Protein AF-A0A7R9QS11-F1 (afdb_monomer_lite)

Radius of gyration: 14.2 Å; chains: 1; bounding box: 31×31×41 Å

Organism: NCBI:txid334625

pLDDT: mean 74.64, std 18.73, range [32.28, 97.0]

InterPro domains:
  IPR035500 Nuclear hormone receptor-like domain superfamily [G3DSA:1.10.565.10] (2-108)
  IPR035500 Nuclear hormone receptor-like domain superfamily [SSF48508] (36-110)

Structure (mmCIF, N/CA/C/O backbone):
data_AF-A0A7R9QS11-F1
#
_entry.id   AF-A0A7R9QS11-F1
#
loop_
_atom_site.group_PDB
_atom_site.id
_atom_site.type_symbol
_atom_site.label_atom_id
_atom_site.label_alt_id
_atom_site.label_comp_id
_atom_site.label_asym_id
_atom_site.label_entity_id
_atom_site.label_seq_id
_atom_site.pdbx_PDB_ins_code
_atom_site.Cartn_x
_atom_site.Cartn_y
_atom_site.Cartn_z
_atom_site.occupancy
_atom_site.B_iso_or_equiv
_atom_site.auth_seq_id
_atom_site.auth_comp_id
_atom_site.auth_asym_id
_atom_site.auth_atom_id
_atom_site.pdbx_PDB_model_num
ATOM 1 N N . MET A 1 1 ? 5.540 4.562 -25.999 1.00 38.81 1 MET A N 1
ATOM 2 C CA . MET A 1 1 ? 6.327 3.954 -24.902 1.00 38.81 1 MET A CA 1
ATOM 3 C C . MET A 1 1 ? 5.396 3.081 -24.057 1.00 38.81 1 MET A C 1
ATOM 5 O O . MET A 1 1 ? 4.583 3.622 -23.323 1.00 38.81 1 MET A O 1
ATOM 9 N N . ARG A 1 2 ? 5.405 1.746 -24.218 1.00 34.31 2 ARG A N 1
ATOM 10 C CA . ARG A 1 2 ? 4.584 0.843 -23.382 1.00 34.31 2 ARG A CA 1
ATOM 11 C C . ARG A 1 2 ? 5.259 0.713 -22.019 1.00 34.31 2 ARG A C 1
ATOM 13 O O . ARG A 1 2 ? 6.347 0.150 -21.934 1.00 34.31 2 ARG A O 1
ATOM 20 N N . LEU A 1 3 ? 4.625 1.241 -20.976 1.00 38.22 3 LEU A N 1
ATOM 21 C CA . LEU A 1 3 ? 5.062 1.061 -19.595 1.00 38.22 3 LEU A CA 1
ATOM 22 C C . LEU A 1 3 ? 5.093 -0.446 -19.296 1.00 38.22 3 LEU A C 1
ATOM 24 O O . LEU A 1 3 ? 4.051 -1.089 -19.172 1.00 38.22 3 LEU A O 1
ATOM 28 N N . GLN A 1 4 ? 6.296 -1.022 -19.206 1.00 49.34 4 GLN A N 1
ATOM 29 C CA . GLN A 1 4 ? 6.516 -2.448 -18.923 1.00 49.34 4 GLN A CA 1
ATOM 30 C C . GLN A 1 4 ? 5.904 -2.897 -17.584 1.00 49.34 4 GLN A C 1
ATOM 32 O O . GLN A 1 4 ? 5.764 -4.097 -17.349 1.00 49.34 4 GLN A O 1
ATOM 37 N N . ILE A 1 5 ? 5.467 -1.946 -16.752 1.00 48.81 5 ILE A N 1
ATOM 38 C CA . ILE A 1 5 ? 4.779 -2.155 -15.476 1.00 48.81 5 ILE A CA 1
ATOM 39 C C . ILE A 1 5 ? 3.547 -3.072 -15.636 1.00 48.81 5 ILE A C 1
ATOM 41 O O . ILE A 1 5 ? 3.286 -3.910 -14.778 1.00 48.81 5 ILE A O 1
ATOM 45 N N . PHE A 1 6 ? 2.841 -3.013 -16.775 1.00 48.38 6 PHE A N 1
ATOM 46 C CA . PHE A 1 6 ? 1.638 -3.827 -17.023 1.00 48.38 6 PHE A CA 1
ATOM 47 C C . PHE A 1 6 ? 1.903 -5.256 -17.532 1.00 48.38 6 PHE A C 1
ATOM 49 O O . PHE A 1 6 ? 0.950 -6.009 -17.731 1.00 48.38 6 PHE A O 1
ATOM 56 N N . SER A 1 7 ? 3.161 -5.646 -17.769 1.00 50.75 7 SER A N 1
ATOM 57 C CA . SER A 1 7 ? 3.490 -6.932 -18.411 1.00 50.75 7 SER A CA 1
ATOM 58 C C . SER A 1 7 ? 3.439 -8.151 -17.474 1.00 50.75 7 SER A C 1
ATOM 60 O O . SER A 1 7 ? 3.296 -9.268 -17.958 1.00 50.75 7 SER A O 1
ATOM 62 N N . HIS A 1 8 ? 3.507 -7.964 -16.149 1.00 54.47 8 HIS A N 1
ATOM 63 C CA . HIS A 1 8 ? 3.644 -9.052 -15.158 1.00 54.47 8 HIS A CA 1
ATOM 64 C C . HIS A 1 8 ? 2.376 -9.291 -14.307 1.00 54.47 8 HIS A C 1
ATOM 66 O O . HIS A 1 8 ? 2.453 -9.640 -13.131 1.00 54.47 8 HIS A O 1
ATOM 72 N N . ARG A 1 9 ? 1.174 -9.129 -14.885 1.00 55.62 9 ARG A N 1
ATOM 73 C CA . ARG A 1 9 ? -0.103 -9.282 -14.144 1.00 55.62 9 ARG A CA 1
ATOM 74 C C . ARG A 1 9 ? -0.281 -10.641 -13.443 1.00 55.62 9 ARG A C 1
ATOM 76 O O . ARG A 1 9 ? -0.970 -10.692 -12.429 1.00 55.62 9 ARG A O 1
ATOM 83 N N . LYS A 1 10 ? 0.318 -11.726 -13.957 1.00 56.75 10 LYS A N 1
ATOM 84 C CA . LYS A 1 10 ? 0.091 -13.097 -13.453 1.00 56.75 10 LYS A CA 1
ATOM 85 C C . LYS A 1 10 ? 0.658 -13.356 -12.051 1.00 56.75 10 LYS A C 1
ATOM 87 O O . LYS A 1 10 ? 0.004 -14.033 -11.272 1.00 56.75 10 LYS A O 1
ATOM 92 N N . GLU A 1 11 ? 1.821 -12.803 -11.712 1.00 60.31 11 GLU A N 1
ATOM 93 C CA . GLU A 1 11 ? 2.429 -12.971 -10.375 1.00 60.31 11 GLU A CA 1
ATOM 94 C C . GLU A 1 11 ? 1.880 -11.972 -9.349 1.00 60.31 11 GLU A C 1
ATOM 96 O O . GLU A 1 11 ? 1.978 -12.174 -8.141 1.00 60.31 11 GLU A O 1
ATOM 101 N N . TYR A 1 12 ? 1.283 -10.886 -9.838 1.00 63.66 12 TYR A N 1
ATOM 102 C CA . TYR A 1 12 ? 0.794 -9.790 -9.015 1.00 63.66 12 TYR A CA 1
ATOM 103 C C . TYR A 1 12 ? -0.521 -10.127 -8.307 1.00 63.66 12 TYR A C 1
ATOM 105 O O . TYR A 1 12 ? -0.677 -9.829 -7.127 1.00 63.66 12 TYR A O 1
ATOM 113 N N . TYR A 1 13 ? -1.455 -10.773 -9.010 1.00 63.16 13 TYR A N 1
ATOM 114 C CA . TYR A 1 13 ? -2.795 -11.042 -8.481 1.00 63.16 13 TYR A CA 1
ATOM 115 C C . TYR A 1 13 ? -2.792 -11.954 -7.237 1.00 63.16 13 TYR A C 1
ATOM 117 O O . TYR A 1 13 ? -3.439 -11.594 -6.256 1.00 63.16 13 TYR A O 1
ATOM 125 N N . PRO A 1 14 ? -2.032 -13.071 -7.191 1.00 65.50 14 PRO A N 1
ATOM 126 C CA . PRO A 1 14 ? -1.966 -13.914 -5.994 1.00 65.50 14 PRO A CA 1
ATOM 127 C C . PRO A 1 14 ? -1.316 -13.211 -4.797 1.00 65.50 14 PRO A C 1
ATOM 129 O O . PRO A 1 14 ? -1.776 -13.373 -3.673 1.00 65.50 14 PRO A O 1
ATOM 132 N N . ARG A 1 15 ? -0.276 -12.399 -5.036 1.00 65.94 15 ARG A N 1
ATOM 133 C CA . ARG A 1 15 ? 0.416 -11.642 -3.980 1.00 65.94 15 ARG A CA 1
ATOM 134 C C . ARG A 1 15 ? -0.463 -10.530 -3.413 1.00 65.94 15 ARG A C 1
ATOM 136 O O . ARG A 1 15 ? -0.505 -10.347 -2.204 1.00 65.94 15 ARG A O 1
ATOM 143 N N . MET A 1 16 ? -1.192 -9.829 -4.280 1.00 70.00 16 MET A N 1
ATOM 144 C CA . MET A 1 16 ? -2.167 -8.826 -3.858 1.00 70.00 16 MET A CA 1
ATOM 145 C C . MET A 1 16 ? -3.328 -9.462 -3.093 1.00 70.00 16 MET A C 1
ATOM 147 O O . MET A 1 16 ? -3.759 -8.927 -2.083 1.00 70.00 16 MET A O 1
ATOM 151 N N . LYS A 1 17 ? -3.805 -10.633 -3.525 1.00 71.56 17 LYS A N 1
ATOM 152 C CA . LYS A 1 17 ? -4.839 -11.367 -2.792 1.00 71.56 17 LYS A CA 1
ATOM 153 C C . LYS A 1 17 ? -4.360 -11.763 -1.392 1.00 71.56 17 LYS A C 1
ATOM 155 O O . LYS A 1 17 ? -5.030 -11.437 -0.424 1.00 71.56 17 LYS A O 1
ATOM 160 N N . ALA A 1 18 ? -3.169 -12.357 -1.287 1.00 70.50 18 ALA A N 1
ATOM 161 C CA . ALA A 1 18 ? -2.577 -12.707 0.002 1.00 70.50 18 ALA A CA 1
ATOM 162 C C . ALA A 1 18 ? -2.398 -11.483 0.915 1.00 70.50 18 ALA A C 1
ATOM 164 O O . ALA A 1 18 ? -2.624 -11.583 2.112 1.00 70.50 18 ALA A O 1
ATOM 165 N N . PHE A 1 19 ? -2.040 -10.322 0.355 1.00 73.75 19 PHE A N 1
ATOM 166 C CA . PHE A 1 19 ? -1.990 -9.067 1.103 1.00 73.75 19 PHE A CA 1
ATOM 167 C C . PHE A 1 19 ? -3.342 -8.655 1.663 1.00 73.75 19 PHE A C 1
ATOM 169 O O . PHE A 1 19 ? -3.438 -8.374 2.854 1.00 73.75 19 PHE A O 1
ATOM 176 N N . ILE A 1 20 ? -4.368 -8.624 0.814 1.00 72.75 20 ILE A N 1
ATOM 177 C CA . ILE A 1 20 ? -5.726 -8.252 1.211 1.00 72.75 20 ILE A CA 1
ATOM 178 C C . ILE A 1 20 ? -6.218 -9.177 2.328 1.00 72.75 20 ILE A C 1
ATOM 180 O O . IL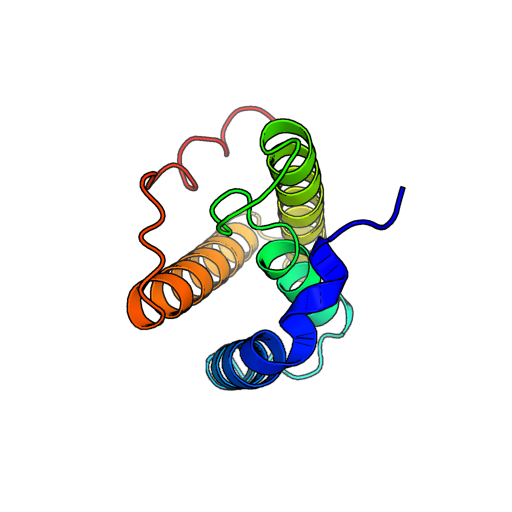E A 1 20 ? -6.796 -8.694 3.294 1.00 72.75 20 ILE A O 1
ATOM 184 N N . ASP A 1 21 ? -5.891 -10.469 2.254 1.00 73.50 21 ASP A N 1
ATOM 185 C CA . ASP A 1 21 ? -6.229 -11.453 3.286 1.00 73.50 21 ASP A CA 1
ATOM 186 C C . ASP A 1 21 ? -5.526 -11.181 4.642 1.00 73.50 21 ASP A C 1
ATOM 188 O O . ASP A 1 21 ? -5.990 -11.655 5.676 1.00 73.50 21 ASP A O 1
ATOM 192 N N . THR A 1 22 ? -4.425 -10.410 4.668 1.00 74.19 22 THR A N 1
ATOM 193 C CA . THR A 1 22 ? -3.749 -9.965 5.911 1.00 74.19 22 THR A CA 1
ATOM 194 C C . THR A 1 22 ? -4.294 -8.659 6.489 1.00 74.19 22 THR A C 1
ATOM 196 O O . THR A 1 22 ? -3.894 -8.261 7.587 1.00 74.19 22 THR A O 1
ATOM 199 N N . LEU A 1 23 ? -5.145 -7.943 5.749 1.00 75.94 23 LEU A N 1
ATOM 200 C CA . LEU A 1 23 ? -5.697 -6.679 6.216 1.00 75.94 23 LEU A CA 1
ATOM 201 C C . LEU A 1 23 ? -6.743 -6.932 7.301 1.00 75.94 23 LEU A C 1
ATOM 203 O O . LEU A 1 23 ? -7.501 -7.900 7.247 1.00 75.94 23 LEU A O 1
ATOM 207 N N . ASP A 1 24 ? -6.809 -6.033 8.286 1.00 76.62 24 ASP A N 1
ATOM 208 C CA . ASP A 1 24 ? -7.905 -6.071 9.254 1.00 76.62 24 ASP A CA 1
ATOM 209 C C . ASP A 1 24 ? -9.237 -5.921 8.493 1.00 76.62 24 ASP A C 1
ATOM 211 O O . ASP A 1 24 ? -9.312 -5.156 7.530 1.00 76.62 24 ASP A O 1
ATOM 215 N N . ALA A 1 25 ? -10.298 -6.596 8.950 1.00 73.94 25 ALA A N 1
ATOM 216 C CA . ALA A 1 25 ? -11.619 -6.599 8.298 1.00 73.94 25 ALA A CA 1
ATOM 217 C C . ALA A 1 25 ? -12.235 -5.197 8.098 1.00 73.94 25 ALA A C 1
ATOM 219 O O . ALA A 1 25 ? -13.182 -5.027 7.344 1.00 73.94 25 ALA A O 1
ATOM 220 N N . GLU A 1 26 ? -11.698 -4.181 8.771 1.00 78.81 26 GLU A N 1
ATOM 221 C CA . GLU A 1 26 ? -12.023 -2.767 8.568 1.00 78.81 26 GLU A CA 1
ATOM 222 C C . GLU A 1 26 ? -11.643 -2.248 7.161 1.00 78.81 26 GLU A C 1
ATOM 224 O O . GLU A 1 26 ? -12.254 -1.300 6.665 1.00 78.81 26 GLU A O 1
ATOM 229 N N . TRP A 1 27 ? -10.643 -2.854 6.513 1.00 80.50 27 TRP A N 1
ATOM 230 C CA . TRP A 1 27 ? -10.023 -2.359 5.276 1.00 80.50 27 TRP A CA 1
ATOM 231 C C . TRP A 1 27 ? -10.311 -3.216 4.045 1.00 80.50 27 TRP A C 1
ATOM 233 O O . TRP A 1 27 ? -10.025 -2.783 2.931 1.00 80.50 27 TRP A O 1
ATOM 243 N N . ASP A 1 28 ? -10.907 -4.398 4.222 1.00 75.19 28 ASP A N 1
ATOM 244 C CA . ASP A 1 28 ? -11.212 -5.345 3.137 1.00 75.19 28 ASP A CA 1
ATOM 245 C C . ASP A 1 28 ? -12.203 -4.784 2.096 1.00 75.19 28 ASP A C 1
ATOM 247 O O . ASP A 1 28 ? -12.283 -5.278 0.972 1.00 75.19 28 ASP A O 1
ATOM 251 N N . ARG A 1 29 ? -12.947 -3.735 2.468 1.00 79.56 29 ARG A N 1
ATOM 252 C CA . ARG A 1 29 ? -13.979 -3.062 1.662 1.00 79.56 29 ARG A CA 1
ATOM 253 C C . ARG A 1 29 ? -13.688 -1.591 1.403 1.00 79.56 29 ARG A C 1
ATOM 255 O O . ARG A 1 29 ? -14.469 -0.928 0.720 1.00 79.56 29 ARG A O 1
ATOM 262 N N . ASP A 1 30 ? -12.600 -1.058 1.950 1.00 88.81 30 ASP A N 1
ATOM 263 C CA . ASP A 1 30 ? -12.231 0.335 1.726 1.00 88.81 30 ASP A CA 1
ATOM 264 C C . ASP A 1 30 ? -11.531 0.465 0.371 1.00 88.81 30 ASP A C 1
ATOM 266 O O . ASP A 1 30 ? -10.318 0.289 0.246 1.00 88.81 30 ASP A O 1
ATOM 270 N N . GLN A 1 31 ? -12.320 0.757 -0.666 1.00 87.88 31 GLN A N 1
ATOM 271 C CA . GLN A 1 31 ? -11.828 0.801 -2.041 1.00 87.88 31 GLN A CA 1
ATOM 272 C C . GLN A 1 31 ? -10.674 1.796 -2.222 1.00 87.88 31 GLN A C 1
ATOM 274 O O . GLN A 1 31 ? -9.748 1.517 -2.979 1.00 87.88 31 GLN A O 1
ATOM 279 N N . VAL A 1 32 ? -10.686 2.926 -1.505 1.00 92.31 32 VAL A N 1
ATOM 280 C CA . VAL A 1 32 ? -9.622 3.935 -1.615 1.00 92.31 32 VAL A CA 1
ATOM 281 C C . VAL A 1 32 ? -8.310 3.376 -1.075 1.00 92.31 32 VAL A C 1
ATOM 283 O O . VAL A 1 32 ? -7.268 3.508 -1.719 1.00 92.31 32 VAL A O 1
ATOM 286 N N . VAL A 1 33 ? -8.356 2.709 0.078 1.00 91.69 33 VAL A N 1
ATOM 287 C CA . VAL A 1 33 ? -7.181 2.056 0.667 1.00 91.69 33 VAL A CA 1
ATOM 288 C C . VAL A 1 33 ? -6.680 0.925 -0.225 1.00 91.69 33 VAL A C 1
ATOM 290 O O . VAL A 1 33 ? -5.484 0.871 -0.512 1.00 91.69 33 VAL A O 1
ATOM 293 N N . LEU A 1 34 ? -7.573 0.072 -0.728 1.00 87.81 34 LEU A N 1
ATOM 294 C CA . LEU A 1 34 ? -7.215 -1.028 -1.626 1.00 87.81 34 LEU A CA 1
ATOM 295 C C . LEU A 1 34 ? -6.563 -0.535 -2.925 1.00 87.81 34 LEU A C 1
ATOM 297 O O . LEU A 1 34 ? -5.536 -1.079 -3.340 1.00 87.81 34 LEU A O 1
ATOM 301 N N . ASP A 1 35 ? -7.106 0.513 -3.545 1.00 89.19 35 ASP A N 1
ATOM 302 C CA . ASP A 1 35 ? -6.573 1.087 -4.783 1.00 89.19 35 ASP A CA 1
ATOM 303 C C . ASP A 1 35 ? -5.200 1.730 -4.560 1.00 89.19 35 ASP A C 1
ATOM 305 O O . ASP A 1 35 ? -4.275 1.531 -5.355 1.00 89.19 35 ASP A O 1
ATOM 309 N N . LEU A 1 36 ? -5.030 2.460 -3.453 1.00 93.56 36 LEU A N 1
ATOM 310 C CA . LEU A 1 36 ? -3.754 3.084 -3.105 1.00 93.56 36 LEU A CA 1
ATOM 311 C C . LEU A 1 36 ? -2.689 2.042 -2.763 1.00 93.56 36 LEU A C 1
ATOM 313 O O . LEU A 1 36 ? -1.568 2.140 -3.260 1.00 93.56 36 LEU A O 1
ATOM 317 N N . LEU A 1 37 ? -3.022 1.011 -1.984 1.00 89.56 37 LEU A N 1
ATOM 318 C CA . LEU A 1 37 ? -2.100 -0.088 -1.685 1.00 89.56 37 LEU A CA 1
ATOM 319 C C . LEU A 1 37 ? -1.722 -0.850 -2.959 1.00 89.56 37 LEU A C 1
ATOM 321 O O . LEU A 1 37 ? -0.543 -1.126 -3.193 1.00 89.56 37 LEU A O 1
ATOM 325 N N . THR A 1 38 ? -2.690 -1.087 -3.845 1.00 86.19 38 THR A N 1
ATOM 326 C CA . THR A 1 38 ? -2.450 -1.651 -5.177 1.00 86.19 38 THR A CA 1
ATOM 327 C C . THR A 1 38 ? -1.450 -0.798 -5.955 1.00 86.19 38 THR A C 1
ATOM 329 O O . THR A 1 38 ? -0.421 -1.309 -6.413 1.00 86.19 38 THR A O 1
ATOM 332 N N . ALA A 1 39 ? -1.673 0.514 -6.043 1.00 89.81 39 ALA A N 1
ATOM 333 C CA . ALA A 1 39 ? -0.754 1.432 -6.705 1.00 89.81 39 ALA A CA 1
ATOM 334 C C . ALA A 1 39 ? 0.652 1.397 -6.075 1.00 89.81 39 ALA A C 1
ATOM 336 O O . ALA A 1 39 ? 1.639 1.255 -6.797 1.00 89.81 39 ALA A O 1
ATOM 337 N N . ILE A 1 40 ? 0.771 1.413 -4.745 1.00 89.94 40 ILE A N 1
ATOM 338 C CA . ILE A 1 40 ? 2.061 1.346 -4.037 1.00 89.94 40 ILE A CA 1
ATOM 339 C C . ILE A 1 40 ? 2.837 0.076 -4.409 1.00 89.94 40 ILE A C 1
ATOM 341 O O . ILE A 1 40 ? 4.033 0.154 -4.703 1.00 89.94 40 ILE A O 1
ATOM 345 N N . VAL A 1 41 ? 2.185 -1.089 -4.457 1.00 84.44 41 VAL A N 1
ATOM 346 C CA . VAL A 1 41 ? 2.837 -2.348 -4.872 1.00 84.44 41 VAL A CA 1
ATOM 347 C C . VAL A 1 41 ? 3.161 -2.336 -6.365 1.00 84.44 41 VAL A C 1
ATOM 349 O O . VAL A 1 41 ? 4.181 -2.884 -6.803 1.00 84.44 41 VAL A O 1
ATOM 352 N N . PHE A 1 42 ? 2.291 -1.735 -7.180 1.00 82.75 42 PHE A N 1
ATOM 353 C CA . PHE A 1 42 ? 2.467 -1.643 -8.627 1.00 82.75 42 PHE A CA 1
ATOM 354 C C . PHE A 1 42 ? 3.702 -0.813 -8.988 1.00 82.75 42 PHE A C 1
ATOM 356 O O . PHE A 1 42 ? 4.546 -1.262 -9.767 1.00 82.75 42 PHE A O 1
ATOM 363 N N . PHE A 1 43 ? 3.862 0.334 -8.334 1.00 86.62 43 PHE A N 1
ATOM 364 C CA . PHE A 1 43 ? 4.991 1.243 -8.482 1.00 86.62 43 PHE A CA 1
ATOM 365 C C . PHE A 1 43 ? 6.156 0.886 -7.544 1.00 86.62 43 PHE A C 1
ATOM 367 O O . PHE A 1 43 ? 6.736 1.746 -6.900 1.00 86.62 43 PHE A O 1
ATOM 374 N N . ASN A 1 44 ? 6.549 -0.388 -7.469 1.00 84.69 44 ASN A N 1
ATOM 375 C CA . ASN A 1 44 ? 7.738 -0.789 -6.708 1.00 84.69 44 ASN A CA 1
ATOM 376 C C . ASN A 1 44 ? 9.029 -0.577 -7.541 1.00 84.69 44 ASN A C 1
ATOM 378 O O . ASN A 1 44 ? 9.210 -1.279 -8.543 1.00 84.69 44 ASN A O 1
ATOM 382 N N . PRO A 1 45 ? 9.965 0.308 -7.131 1.00 85.88 45 PRO A N 1
ATOM 383 C CA . PRO A 1 45 ? 11.208 0.579 -7.868 1.00 85.88 45 PRO A CA 1
ATOM 384 C C . PRO A 1 45 ? 12.220 -0.582 -7.846 1.00 85.88 45 PRO A C 1
ATOM 386 O O . PRO A 1 45 ? 13.181 -0.590 -8.623 1.00 85.88 45 PRO A O 1
ATOM 389 N N . ASN A 1 46 ? 12.016 -1.580 -6.984 1.00 81.25 46 ASN A N 1
ATOM 390 C CA . ASN A 1 46 ? 12.884 -2.751 -6.858 1.00 81.25 46 ASN A CA 1
ATOM 391 C C . ASN A 1 46 ? 12.557 -3.860 -7.859 1.00 81.25 46 ASN A C 1
ATOM 393 O O . ASN A 1 46 ? 13.294 -4.843 -7.926 1.00 81.25 46 ASN A O 1
ATOM 397 N N . ARG A 1 47 ? 11.496 -3.715 -8.667 1.00 77.69 47 ARG A N 1
ATOM 398 C CA . ARG A 1 47 ? 11.164 -4.727 -9.677 1.00 77.69 47 ARG A CA 1
ATOM 399 C C . ARG A 1 47 ? 12.332 -4.917 -10.658 1.00 77.69 47 ARG A C 1
ATOM 401 O O . ARG A 1 47 ? 12.958 -3.937 -11.083 1.00 77.69 47 ARG A O 1
ATOM 408 N N . PRO A 1 48 ? 12.640 -6.168 -11.035 1.00 75.44 48 PRO A N 1
ATOM 409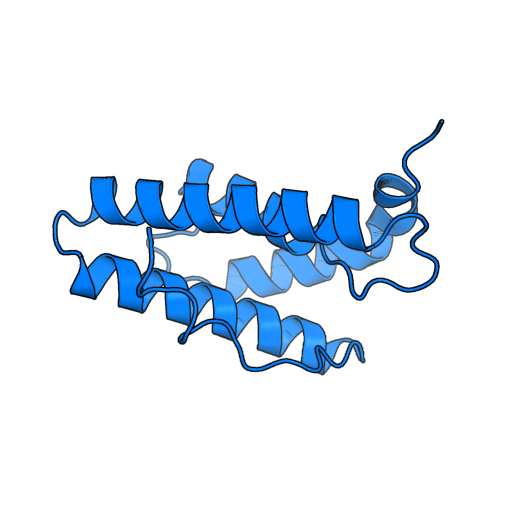 C CA . PRO A 1 48 ? 13.691 -6.445 -12.000 1.00 75.44 48 PRO A CA 1
ATOM 410 C C . PRO A 1 48 ? 13.342 -5.829 -13.360 1.00 75.44 48 PRO A C 1
ATOM 412 O O . P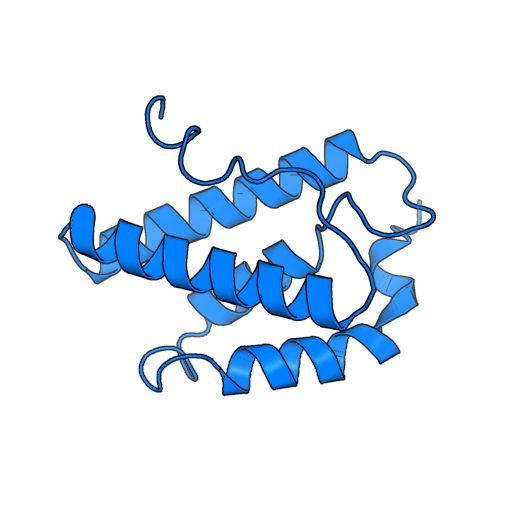RO A 1 48 ? 12.173 -5.710 -13.720 1.00 75.44 48 PRO A O 1
ATOM 415 N N . LYS A 1 49 ? 14.372 -5.464 -14.134 1.00 78.06 49 LYS A N 1
ATOM 416 C CA . LYS A 1 49 ? 14.245 -4.959 -15.517 1.00 78.06 49 LYS A CA 1
ATOM 417 C C . LYS A 1 49 ? 13.459 -3.641 -15.663 1.00 78.06 49 LYS A C 1
ATOM 419 O O . LYS A 1 49 ? 12.982 -3.329 -16.748 1.00 78.06 49 LYS A O 1
ATOM 424 N N . LEU A 1 50 ? 13.347 -2.845 -14.598 1.00 78.88 50 LEU A N 1
ATOM 425 C CA . LEU A 1 50 ? 12.763 -1.505 -14.667 1.00 78.88 50 LEU A CA 1
ATOM 426 C C . LEU A 1 50 ? 13.711 -0.503 -15.336 1.00 78.88 50 LEU A C 1
ATOM 428 O O . LEU A 1 50 ? 14.778 -0.193 -14.803 1.00 78.88 50 LEU A O 1
ATOM 432 N N . ASN A 1 51 ? 13.260 0.072 -16.449 1.00 76.56 51 ASN A N 1
ATOM 433 C CA . ASN A 1 51 ? 13.809 1.320 -16.970 1.00 76.56 51 ASN A CA 1
ATOM 434 C C . ASN A 1 51 ? 13.195 2.492 -16.179 1.00 76.56 51 ASN A C 1
ATOM 436 O O . ASN A 1 51 ? 11.991 2.485 -15.926 1.00 76.56 51 ASN A O 1
ATOM 440 N N . TYR A 1 52 ? 14.006 3.491 -15.810 1.00 86.31 52 TYR A N 1
ATOM 441 C CA . TYR A 1 52 ? 13.590 4.699 -15.066 1.00 86.31 52 TYR A CA 1
ATOM 442 C C . TYR A 1 52 ? 13.118 4.467 -13.613 1.00 86.31 52 TYR A C 1
ATOM 444 O O . TYR A 1 52 ? 12.038 4.907 -13.214 1.00 86.31 52 TYR A O 1
ATOM 452 N N . ARG A 1 53 ? 13.946 3.805 -12.789 1.00 87.12 53 ARG A N 1
ATOM 453 C CA . ARG A 1 53 ? 13.643 3.507 -11.370 1.00 87.12 53 ARG A CA 1
ATOM 454 C C . ARG A 1 53 ? 13.265 4.734 -10.537 1.00 87.12 53 ARG A C 1
ATOM 456 O O . ARG A 1 53 ? 12.326 4.645 -9.753 1.00 87.12 53 ARG A O 1
ATOM 463 N N . GLU A 1 54 ? 13.932 5.867 -10.746 1.00 88.56 54 GLU A N 1
ATOM 464 C CA . GLU A 1 54 ? 13.648 7.104 -10.002 1.00 88.56 54 GLU A CA 1
ATOM 465 C C . GLU A 1 54 ? 12.224 7.613 -10.243 1.00 88.56 54 GLU A C 1
ATOM 467 O O . GLU A 1 54 ? 11.535 7.995 -9.304 1.00 88.56 54 GLU A O 1
ATOM 472 N N . ILE A 1 55 ? 11.728 7.533 -11.482 1.00 90.88 55 ILE A N 1
ATOM 473 C CA . ILE A 1 55 ? 10.352 7.940 -11.798 1.00 90.88 55 ILE A CA 1
ATOM 474 C C . ILE A 1 55 ? 9.357 7.018 -11.087 1.00 90.88 55 ILE A C 1
ATOM 476 O O . ILE A 1 55 ? 8.385 7.491 -10.504 1.00 90.88 55 ILE A O 1
ATOM 480 N N . VAL A 1 56 ? 9.612 5.707 -11.088 1.00 88.38 56 VAL A N 1
ATOM 481 C CA . VAL A 1 56 ? 8.766 4.739 -10.373 1.00 88.38 56 VAL A CA 1
ATOM 482 C C . VAL A 1 56 ? 8.780 4.999 -8.867 1.00 88.38 56 VAL A C 1
ATOM 484 O O . VAL A 1 56 ? 7.720 4.985 -8.251 1.00 88.38 56 VAL A O 1
ATOM 487 N N . LYS A 1 57 ? 9.949 5.298 -8.290 1.00 89.56 57 LYS A N 1
ATOM 488 C CA . LYS A 1 57 ? 10.107 5.652 -6.873 1.00 89.56 57 LYS A CA 1
ATOM 489 C C . LYS A 1 57 ? 9.308 6.907 -6.511 1.00 89.56 57 LYS A C 1
ATOM 491 O O . LYS A 1 57 ? 8.570 6.889 -5.531 1.00 89.56 57 LYS A O 1
ATOM 496 N N . LEU A 1 58 ? 9.389 7.959 -7.330 1.00 93.69 58 LEU A N 1
ATOM 497 C CA . LEU A 1 58 ? 8.617 9.190 -7.127 1.00 93.69 58 LEU A CA 1
ATOM 498 C C . LEU A 1 58 ? 7.107 8.931 -7.169 1.00 93.69 58 LEU A C 1
ATOM 500 O O . LEU A 1 58 ? 6.387 9.396 -6.291 1.00 93.69 58 LEU A O 1
ATOM 504 N N . GLN A 1 59 ? 6.628 8.150 -8.142 1.00 93.25 59 GLN A N 1
ATOM 505 C CA . GLN A 1 59 ? 5.210 7.778 -8.203 1.00 93.25 59 GLN A CA 1
ATOM 506 C C . GLN A 1 59 ? 4.791 6.962 -6.978 1.00 93.25 59 GLN A C 1
ATOM 508 O O . GLN A 1 59 ? 3.745 7.233 -6.393 1.00 93.25 59 GLN A O 1
ATOM 513 N N . GLN A 1 60 ? 5.629 6.020 -6.532 1.00 93.19 60 GLN A N 1
ATOM 514 C CA . GLN A 1 60 ? 5.366 5.259 -5.313 1.00 93.19 60 GLN A CA 1
ATOM 515 C C . GLN A 1 60 ? 5.160 6.177 -4.105 1.00 93.19 60 GLN A C 1
ATOM 517 O O . GLN A 1 60 ? 4.187 6.013 -3.372 1.00 93.19 60 GLN A O 1
ATOM 522 N N . TYR A 1 61 ? 6.041 7.164 -3.925 1.00 94.31 61 TYR A N 1
ATOM 523 C CA . TYR A 1 61 ? 5.948 8.117 -2.821 1.00 94.31 61 TYR A CA 1
ATOM 524 C C . TYR A 1 61 ? 4.673 8.958 -2.864 1.00 94.31 61 TYR A C 1
ATOM 526 O O . TYR A 1 61 ? 4.083 9.198 -1.813 1.00 94.31 61 TYR A O 1
ATOM 534 N N . ILE A 1 62 ? 4.200 9.342 -4.052 1.00 96.25 62 ILE A N 1
ATOM 535 C CA . ILE A 1 62 ? 2.928 10.063 -4.196 1.00 96.25 62 ILE A CA 1
ATOM 536 C C . ILE A 1 62 ? 1.767 9.206 -3.678 1.00 96.25 62 ILE A C 1
ATOM 538 O O . ILE A 1 62 ? 0.962 9.690 -2.884 1.00 96.25 62 ILE A O 1
ATOM 542 N N . TYR A 1 63 ? 1.691 7.927 -4.052 1.00 96.00 63 TYR A N 1
ATOM 543 C CA . TYR A 1 63 ? 0.617 7.049 -3.570 1.00 96.00 63 TYR A CA 1
ATOM 544 C C . TYR A 1 63 ? 0.698 6.781 -2.064 1.00 96.00 63 TYR A C 1
ATOM 546 O O . TYR A 1 63 ? -0.330 6.741 -1.391 1.00 96.00 63 TYR A O 1
ATOM 554 N N . MET A 1 64 ? 1.908 6.660 -1.513 1.00 94.62 64 MET A N 1
ATOM 555 C CA . MET A 1 64 ? 2.112 6.529 -0.067 1.00 94.62 64 MET A CA 1
ATOM 556 C C . MET A 1 64 ? 1.646 7.774 0.689 1.00 94.62 64 MET A C 1
ATOM 558 O O . MET A 1 64 ? 0.956 7.657 1.698 1.00 94.62 64 MET A O 1
ATOM 562 N N . TYR A 1 65 ? 1.969 8.960 0.176 1.00 95.50 65 TYR A N 1
ATOM 563 C CA . TYR A 1 65 ? 1.506 10.224 0.737 1.00 95.50 65 TYR A CA 1
ATOM 564 C C . TYR A 1 65 ? -0.025 10.351 0.688 1.00 95.50 65 TYR A C 1
ATOM 566 O O . TYR A 1 65 ? -0.648 10.741 1.677 1.00 95.50 65 TYR A O 1
ATOM 574 N N . LEU A 1 66 ? -0.654 9.971 -0.430 1.00 97.00 66 LEU A N 1
ATOM 575 C CA . LEU A 1 66 ? -2.116 9.971 -0.551 1.00 97.00 66 LEU A CA 1
ATOM 576 C C . LEU A 1 66 ? -2.775 9.025 0.460 1.00 97.00 66 LEU A C 1
ATOM 578 O O . LEU A 1 66 ? -3.774 9.397 1.074 1.00 97.00 66 LEU A O 1
ATOM 582 N N . LEU A 1 67 ? -2.194 7.843 0.687 1.00 95.56 67 LEU A N 1
ATOM 583 C CA . LEU A 1 67 ? -2.688 6.898 1.689 1.00 95.56 67 LEU A CA 1
ATOM 584 C C . LEU A 1 67 ? -2.608 7.480 3.105 1.00 95.56 67 LEU A C 1
ATOM 586 O O . LEU A 1 67 ? -3.578 7.391 3.851 1.00 95.56 67 LEU A O 1
ATOM 590 N N . GLN A 1 68 ? -1.501 8.134 3.464 1.00 93.56 68 GLN A N 1
ATOM 591 C CA . GLN A 1 68 ? -1.374 8.803 4.765 1.00 93.56 68 GLN A CA 1
ATOM 592 C C . GLN A 1 68 ? -2.442 9.880 4.962 1.00 93.56 68 GLN A C 1
ATOM 594 O O . GLN A 1 68 ? -3.094 9.920 6.004 1.00 93.56 68 GLN A O 1
ATOM 599 N N . ARG A 1 69 ? -2.655 10.735 3.952 1.00 94.56 69 ARG A N 1
ATOM 600 C CA . ARG A 1 69 ? -3.679 11.788 4.005 1.00 94.56 69 ARG A CA 1
ATOM 601 C C . ARG A 1 69 ? -5.081 11.206 4.145 1.00 94.56 69 ARG A C 1
ATOM 603 O O . ARG A 1 69 ? -5.867 11.724 4.932 1.00 94.56 69 ARG A O 1
ATOM 610 N N . TYR A 1 70 ? -5.379 10.127 3.426 1.00 95.44 70 TYR A N 1
ATOM 611 C CA . TYR A 1 70 ? -6.662 9.443 3.538 1.00 95.44 70 TYR A CA 1
ATOM 612 C C . TYR A 1 70 ? -6.896 8.883 4.949 1.00 95.44 70 TYR A C 1
ATOM 614 O O . TYR A 1 70 ? -7.944 9.125 5.544 1.00 95.44 70 TYR A O 1
ATOM 622 N N . LEU A 1 71 ? -5.899 8.200 5.520 1.00 93.25 71 LEU A N 1
ATOM 623 C CA . LEU A 1 71 ? -5.990 7.646 6.874 1.00 93.25 71 LEU A CA 1
ATOM 624 C C . LEU A 1 71 ? -6.160 8.740 7.932 1.00 93.25 71 LEU A C 1
ATOM 626 O O . LEU A 1 71 ? -6.963 8.583 8.849 1.00 93.25 71 LEU A O 1
ATOM 630 N N . LEU A 1 72 ? -5.464 9.869 7.779 1.00 92.69 72 LEU A N 1
ATOM 631 C CA . LEU A 1 72 ? -5.612 11.011 8.678 1.00 92.69 72 LEU A CA 1
ATOM 632 C C . LEU A 1 72 ? -7.035 11.582 8.650 1.00 92.69 72 LEU A C 1
ATOM 634 O O . LEU A 1 72 ? -7.618 11.838 9.703 1.00 92.69 72 LEU A O 1
ATOM 638 N N . LEU A 1 73 ? -7.615 11.734 7.455 1.00 92.44 73 LEU A N 1
ATOM 639 C CA . LEU A 1 73 ? -8.999 12.188 7.296 1.00 92.44 73 LEU A CA 1
ATOM 640 C C . LEU A 1 73 ? -10.007 11.219 7.931 1.00 92.44 73 LEU A C 1
ATOM 642 O O . LEU A 1 73 ? -11.037 11.664 8.433 1.00 92.44 73 LEU A O 1
ATOM 646 N N . LYS A 1 74 ? -9.712 9.914 7.926 1.00 90.25 74 LYS A N 1
ATOM 647 C CA . LYS A 1 74 ? -10.600 8.876 8.462 1.00 90.25 74 LYS A CA 1
ATOM 648 C C . LYS A 1 74 ? -10.543 8.758 9.990 1.00 90.25 74 LYS A C 1
ATOM 650 O O . LYS A 1 74 ? -11.592 8.601 10.606 1.00 90.25 74 LYS A O 1
ATOM 655 N N . HIS A 1 75 ? -9.358 8.852 10.600 1.00 81.94 75 HIS A N 1
ATOM 656 C CA . HIS A 1 75 ? -9.175 8.597 12.038 1.00 81.94 75 HIS A CA 1
ATOM 657 C C . HIS A 1 75 ? -9.117 9.855 12.916 1.00 81.94 75 HIS A C 1
ATOM 659 O O . HIS A 1 75 ? -9.189 9.725 14.133 1.00 81.94 75 HIS A O 1
ATOM 665 N N . GLN A 1 76 ? -8.982 11.063 12.348 1.00 76.94 76 GLN A N 1
ATOM 666 C CA . GLN A 1 76 ? -8.828 12.358 13.054 1.00 76.94 76 GLN A CA 1
ATOM 667 C C . GLN A 1 76 ? -7.618 12.462 14.015 1.00 76.94 76 GLN A C 1
ATOM 669 O O . GLN A 1 76 ? -7.175 13.564 14.327 1.00 76.94 76 GLN A O 1
ATOM 674 N N . SER A 1 77 ? -7.047 11.336 14.446 1.00 90.50 77 SER A N 1
ATOM 675 C CA . SER A 1 77 ? -5.837 11.196 15.247 1.00 90.50 77 SER A CA 1
ATOM 676 C C . SER A 1 77 ? -4.646 10.889 14.345 1.00 90.50 77 SER A C 1
ATOM 678 O O . SER A 1 77 ? -4.591 9.842 13.693 1.00 90.50 77 SER A O 1
ATOM 680 N N . GLU A 1 78 ? -3.653 11.780 14.346 1.00 87.19 78 GLU A N 1
ATOM 681 C CA . GLU A 1 78 ? -2.399 11.584 13.607 1.00 87.19 78 GLU A CA 1
ATOM 682 C C . GLU A 1 78 ? -1.670 10.306 14.034 1.00 87.19 78 GLU A C 1
ATOM 684 O O . GLU A 1 78 ? -1.169 9.567 13.188 1.00 87.19 78 GLU A O 1
ATOM 689 N N . SER A 1 79 ? -1.663 10.004 15.336 1.00 89.25 79 SER A N 1
ATOM 690 C CA . SER A 1 79 ? -0.990 8.817 15.875 1.00 89.25 79 SER A CA 1
ATOM 691 C C . SER A 1 79 ? -1.642 7.523 15.390 1.00 89.25 79 SER A C 1
ATOM 693 O O . SER A 1 79 ? -0.948 6.589 14.987 1.00 89.25 79 SER A O 1
ATOM 695 N N . GLU A 1 80 ? -2.975 7.467 15.370 1.00 88.62 80 GLU A N 1
ATOM 696 C CA . GLU A 1 80 ? -3.702 6.286 14.902 1.00 88.62 80 GLU A CA 1
ATOM 697 C C . GLU A 1 80 ? -3.511 6.079 13.395 1.00 88.62 80 GLU A C 1
ATOM 699 O O . GLU A 1 80 ? -3.156 4.982 12.957 1.00 88.62 80 GLU A O 1
ATOM 704 N N . ALA A 1 81 ? -3.645 7.150 12.606 1.00 90.12 81 ALA A N 1
ATOM 705 C CA . ALA A 1 81 ? -3.409 7.110 11.167 1.00 90.12 81 ALA A CA 1
ATOM 706 C C .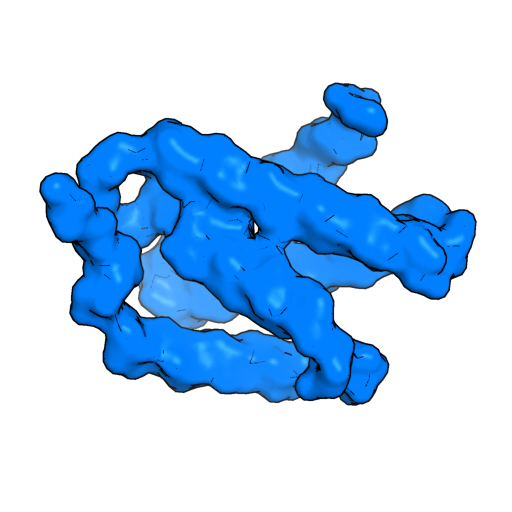 ALA A 1 81 ? -1.979 6.654 10.834 1.00 90.12 81 ALA A C 1
ATOM 708 O O . ALA A 1 81 ? -1.778 5.825 9.941 1.00 90.12 81 ALA A O 1
ATOM 709 N N . GLN A 1 82 ? -0.984 7.141 11.581 1.00 90.00 82 GLN A N 1
ATOM 710 C CA . GLN A 1 82 ? 0.411 6.751 11.407 1.00 90.00 82 GLN A CA 1
ATOM 711 C C . GLN A 1 82 ? 0.644 5.278 11.758 1.00 90.00 82 GLN A C 1
ATOM 713 O O . GLN A 1 82 ? 1.325 4.579 11.009 1.00 90.00 82 GLN A O 1
ATOM 718 N N . GLN A 1 83 ? 0.060 4.777 12.850 1.00 90.12 83 GLN A N 1
ATOM 719 C CA . GLN A 1 83 ? 0.164 3.363 13.222 1.00 90.12 83 GLN A CA 1
ATOM 720 C C . GLN A 1 83 ? -0.430 2.448 12.145 1.00 90.12 83 GLN A C 1
ATOM 722 O O . GLN A 1 83 ? 0.211 1.471 11.750 1.00 90.12 83 GLN A O 1
ATOM 727 N N . LYS A 1 84 ? -1.614 2.788 11.615 1.00 90.88 84 LYS A N 1
ATOM 728 C CA . LYS A 1 84 ? -2.250 2.041 10.516 1.00 90.88 84 LYS A CA 1
ATOM 729 C C . LYS A 1 84 ? -1.390 2.072 9.252 1.00 90.88 84 LYS A C 1
ATOM 731 O O . LYS A 1 84 ? -1.156 1.029 8.643 1.00 90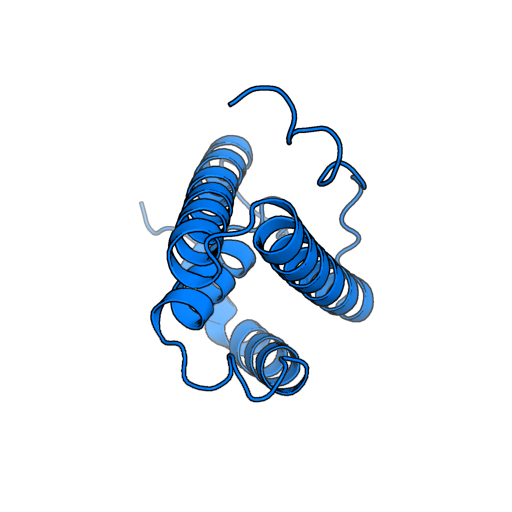.88 84 LYS A O 1
ATOM 736 N N . PHE A 1 85 ? -0.856 3.241 8.893 1.00 92.69 85 PHE A N 1
ATOM 737 C CA . PHE A 1 85 ? 0.042 3.377 7.748 1.00 92.69 85 PHE A CA 1
ATOM 738 C C . PHE A 1 85 ? 1.297 2.506 7.889 1.00 92.69 85 PHE A C 1
ATOM 740 O O . PHE A 1 85 ? 1.638 1.773 6.961 1.00 92.69 85 PHE A O 1
ATOM 747 N N . CYS A 1 86 ? 1.969 2.554 9.044 1.00 90.38 86 CYS A N 1
ATOM 748 C CA . CYS A 1 86 ? 3.149 1.732 9.311 1.00 90.38 86 CYS A CA 1
ATOM 749 C C . CYS A 1 86 ? 2.825 0.240 9.194 1.00 90.38 86 CYS A C 1
ATOM 751 O O . CYS A 1 86 ? 3.533 -0.468 8.483 1.00 90.38 86 CYS A O 1
ATOM 753 N N . LYS A 1 87 ? 1.708 -0.214 9.782 1.00 89.62 87 LYS A N 1
ATOM 754 C CA . LYS A 1 87 ? 1.254 -1.608 9.675 1.00 89.62 87 LYS A CA 1
ATOM 755 C C . LYS A 1 87 ? 1.062 -2.036 8.216 1.00 89.62 87 LYS A C 1
ATOM 757 O O . LYS A 1 87 ? 1.507 -3.113 7.833 1.00 89.62 87 LYS A O 1
ATOM 762 N N . PHE A 1 88 ? 0.468 -1.190 7.370 1.00 90.38 88 PHE A N 1
ATOM 763 C CA . PHE A 1 88 ? 0.361 -1.500 5.941 1.00 90.38 88 PHE A CA 1
ATOM 764 C C . PHE A 1 88 ? 1.721 -1.606 5.255 1.00 90.38 88 PHE A C 1
ATOM 766 O O . PHE A 1 88 ? 1.929 -2.526 4.466 1.00 90.38 88 PHE A O 1
ATOM 773 N N . MET A 1 89 ? 2.650 -0.689 5.536 1.00 89.81 89 MET A N 1
ATOM 774 C CA . MET A 1 89 ? 3.986 -0.745 4.937 1.00 89.81 89 MET A CA 1
ATOM 775 C C . MET A 1 89 ? 4.762 -1.987 5.385 1.00 89.81 89 MET A C 1
ATOM 777 O O . MET A 1 89 ? 5.452 -2.590 4.564 1.00 89.81 89 MET A O 1
ATOM 781 N N . ASP A 1 90 ? 4.627 -2.397 6.645 1.00 86.38 90 ASP A N 1
ATOM 782 C CA . ASP A 1 90 ? 5.253 -3.609 7.175 1.00 86.38 90 ASP A CA 1
ATOM 783 C C . ASP A 1 90 ? 4.682 -4.868 6.511 1.00 86.38 90 ASP A C 1
ATOM 785 O O . ASP A 1 90 ? 5.453 -5.649 5.951 1.00 86.38 90 ASP A O 1
ATOM 789 N N . ASN A 1 91 ? 3.353 -4.997 6.423 1.00 83.75 91 ASN A N 1
ATOM 790 C CA . ASN A 1 91 ? 2.701 -6.098 5.705 1.00 83.75 91 ASN A CA 1
ATOM 791 C C . ASN A 1 91 ? 3.157 -6.171 4.232 1.00 83.75 91 ASN A C 1
ATOM 793 O O . ASN A 1 91 ? 3.424 -7.250 3.699 1.00 83.75 91 ASN A O 1
ATOM 797 N N . LEU A 1 92 ? 3.290 -5.022 3.559 1.00 82.12 92 LEU A N 1
ATOM 798 C CA . LEU A 1 92 ? 3.803 -4.965 2.187 1.00 82.12 92 LEU A CA 1
ATOM 799 C C . LEU A 1 92 ? 5.267 -5.417 2.088 1.00 82.12 92 LEU A C 1
ATOM 801 O O . LEU A 1 92 ? 5.628 -6.128 1.148 1.00 82.12 92 LEU A O 1
ATOM 805 N N . ASN A 1 93 ? 6.111 -5.028 3.044 1.00 79.56 93 ASN A N 1
ATOM 806 C CA . ASN A 1 93 ? 7.511 -5.445 3.080 1.00 79.56 93 ASN A CA 1
ATOM 807 C C . ASN A 1 93 ? 7.650 -6.956 3.328 1.00 79.56 93 ASN A C 1
ATOM 809 O O . ASN A 1 93 ? 8.495 -7.596 2.699 1.00 79.56 93 ASN A O 1
ATOM 813 N N . GLU A 1 94 ? 6.824 -7.535 4.201 1.00 73.56 94 GLU A N 1
ATOM 814 C CA . GLU A 1 94 ? 6.812 -8.977 4.472 1.00 73.56 94 GLU A CA 1
ATOM 815 C C . GLU A 1 94 ? 6.454 -9.788 3.223 1.00 73.56 94 GLU A C 1
ATOM 817 O O . GLU A 1 94 ? 7.138 -10.757 2.886 1.00 73.56 94 GLU A O 1
ATOM 822 N N . LEU A 1 95 ? 5.452 -9.351 2.461 1.00 69.50 95 LEU A N 1
ATOM 823 C CA . LEU A 1 95 ? 5.075 -10.008 1.208 1.00 69.50 95 LEU A CA 1
ATOM 824 C C . LEU A 1 95 ? 6.158 -9.940 0.133 1.00 69.50 95 LEU A C 1
ATOM 826 O O . LEU A 1 95 ? 6.309 -10.870 -0.662 1.00 69.50 95 LEU A O 1
ATOM 830 N N . GLU A 1 96 ? 6.915 -8.845 0.083 1.00 66.62 96 GLU A N 1
ATOM 831 C CA . GLU A 1 96 ? 8.055 -8.734 -0.825 1.00 66.62 96 GLU A CA 1
ATOM 832 C C . GLU A 1 96 ? 9.222 -9.633 -0.387 1.00 66.62 96 GLU A C 1
ATOM 834 O O . GLU A 1 96 ? 9.857 -10.261 -1.241 1.00 66.62 96 GLU A O 1
ATOM 839 N N . ALA A 1 97 ? 9.448 -9.774 0.924 1.00 61.91 97 ALA A N 1
ATOM 840 C CA . ALA A 1 97 ? 10.466 -10.660 1.488 1.00 61.91 97 ALA A CA 1
ATOM 841 C C . ALA A 1 97 ? 10.163 -12.149 1.244 1.00 61.91 97 ALA A C 1
ATOM 843 O O . ALA A 1 97 ? 11.080 -12.906 0.928 1.00 61.91 97 ALA A O 1
ATOM 844 N N . LEU A 1 98 ? 8.891 -12.558 1.316 1.00 56.75 98 LEU A N 1
ATOM 845 C CA . LEU A 1 98 ? 8.443 -13.918 0.979 1.00 56.75 98 LEU A CA 1
ATOM 846 C C . LEU A 1 98 ? 8.535 -14.223 -0.528 1.00 56.75 98 LEU A C 1
ATOM 848 O O . LEU A 1 98 ? 8.564 -15.382 -0.930 1.00 56.75 98 LEU A O 1
ATOM 852 N N . GLY A 1 99 ? 8.582 -13.186 -1.369 1.00 54.88 99 GLY A N 1
ATOM 853 C CA . GLY A 1 99 ? 8.626 -13.285 -2.828 1.00 54.88 99 GLY A CA 1
ATOM 854 C C . GLY A 1 99 ? 10.015 -13.164 -3.462 1.00 54.88 99 GLY A C 1
ATOM 855 O O . GLY A 1 99 ? 10.064 -12.900 -4.667 1.00 54.88 99 GLY A O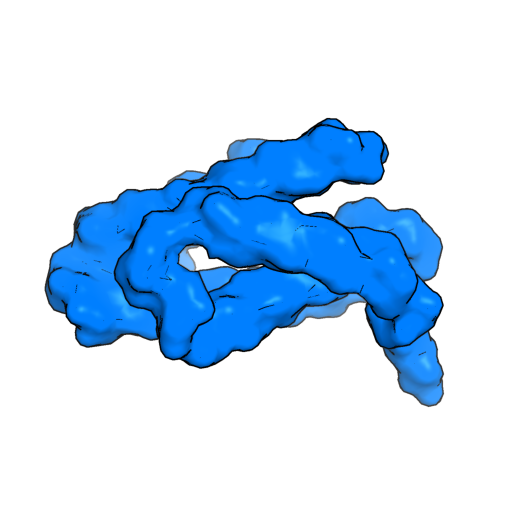 1
ATOM 856 N N . ASP A 1 100 ? 11.095 -13.305 -2.681 1.00 48.44 100 ASP A N 1
ATOM 857 C CA . ASP A 1 100 ? 12.513 -13.165 -3.080 1.00 48.44 100 ASP A CA 1
ATOM 858 C C . ASP A 1 100 ? 12.936 -11.761 -3.576 1.00 48.44 100 ASP A C 1
ATOM 860 O O . ASP A 1 100 ? 13.996 -11.577 -4.180 1.00 48.44 100 ASP A O 1
ATOM 864 N N . ILE A 1 101 ? 12.150 -10.717 -3.279 1.00 50.81 101 ILE A N 1
ATOM 865 C CA . ILE A 1 101 ? 12.488 -9.321 -3.595 1.00 50.81 101 ILE A CA 1
ATOM 866 C C . ILE A 1 101 ? 12.906 -8.627 -2.297 1.00 50.81 101 ILE A C 1
ATOM 868 O O . ILE A 1 101 ? 12.099 -8.057 -1.569 1.00 50.81 101 ILE A O 1
ATOM 872 N N . LYS A 1 102 ? 14.205 -8.657 -1.985 1.00 41.34 102 LYS A N 1
ATOM 873 C CA . LYS A 1 102 ? 14.744 -7.945 -0.816 1.00 41.34 102 LYS A CA 1
ATOM 874 C C . LYS A 1 102 ? 14.736 -6.433 -1.067 1.00 41.34 102 LYS A C 1
ATOM 876 O O . LYS A 1 102 ? 15.653 -5.909 -1.702 1.00 41.34 102 LYS A O 1
ATOM 881 N N . ARG A 1 103 ? 13.749 -5.713 -0.522 1.00 49.56 103 ARG A N 1
ATOM 882 C CA . ARG A 1 103 ? 13.818 -4.252 -0.344 1.00 49.56 103 ARG A CA 1
ATOM 883 C C . ARG A 1 103 ? 14.956 -3.932 0.628 1.00 49.56 103 ARG A C 1
ATOM 885 O O . ARG A 1 103 ? 14.806 -4.034 1.844 1.00 49.56 103 ARG A O 1
ATOM 892 N N . LYS A 1 104 ? 16.125 -3.554 0.110 1.00 43.69 104 LYS A N 1
ATOM 893 C CA . LYS A 1 104 ? 17.157 -2.907 0.926 1.00 43.69 104 LYS A CA 1
ATOM 894 C C . LYS A 1 104 ? 16.767 -1.444 1.081 1.00 43.69 104 LYS A C 1
ATOM 896 O O . LYS A 1 104 ? 17.176 -0.648 0.257 1.00 43.69 104 LYS A O 1
ATOM 901 N N . GLU A 1 105 ? 15.935 -1.137 2.074 1.00 44.47 105 GLU A N 1
ATOM 902 C CA . GLU A 1 105 ? 15.928 0.138 2.814 1.00 44.47 105 GLU A CA 1
ATOM 903 C C . GLU A 1 105 ? 14.767 0.141 3.825 1.00 44.47 105 GLU A C 1
ATOM 905 O O . GLU A 1 105 ? 13.601 0.346 3.487 1.00 44.47 105 GLU A O 1
ATOM 910 N N . LYS A 1 106 ? 15.105 -0.078 5.104 1.00 42.88 106 LYS A N 1
ATOM 911 C CA . LYS A 1 106 ? 14.248 0.237 6.255 1.00 42.88 106 LYS A CA 1
ATOM 912 C C . LYS A 1 106 ? 14.272 1.758 6.469 1.00 42.88 106 LYS A C 1
ATOM 914 O O . LYS A 1 106 ? 14.980 2.234 7.346 1.00 42.88 106 LYS A O 1
ATOM 919 N N . PHE A 1 107 ? 13.569 2.527 5.637 1.00 44.62 107 PHE A N 1
ATOM 920 C CA . PHE A 1 107 ? 13.576 4.004 5.705 1.00 44.62 107 PHE A CA 1
ATOM 921 C C . PHE A 1 107 ? 12.182 4.646 5.762 1.00 44.62 107 PHE A C 1
ATOM 923 O O . PHE A 1 107 ? 12.032 5.844 5.538 1.00 44.62 107 PHE A O 1
ATOM 930 N N . TRP A 1 108 ? 11.146 3.882 6.104 1.00 50.19 108 TRP A N 1
ATOM 931 C CA . TRP A 1 108 ? 9.764 4.372 6.031 1.00 50.19 108 TRP A CA 1
ATOM 932 C C . TRP A 1 108 ? 9.346 5.221 7.239 1.00 50.19 108 TRP A C 1
ATOM 934 O O . TRP A 1 108 ? 8.534 6.128 7.090 1.00 50.19 108 TRP A O 1
ATOM 944 N N . CYS A 1 109 ? 9.970 5.021 8.406 1.00 43.69 109 CYS A N 1
ATOM 945 C CA . CYS A 1 109 ? 9.635 5.787 9.611 1.00 43.69 109 CYS A CA 1
ATOM 946 C C . CYS A 1 109 ? 10.378 7.133 9.727 1.00 43.69 109 CYS A C 1
ATOM 948 O O . CYS A 1 109 ? 9.931 8.000 10.470 1.00 43.69 109 CYS A O 1
ATOM 950 N N . HIS A 1 110 ? 11.497 7.338 9.016 1.00 38.47 110 HIS A N 1
ATOM 951 C CA . HIS A 1 110 ? 12.322 8.550 9.179 1.00 38.47 110 HIS A CA 1
ATOM 952 C C . HIS A 1 110 ? 11.924 9.706 8.244 1.00 38.47 110 HIS A C 1
ATOM 954 O O . HIS A 1 110 ? 12.172 10.864 8.563 1.00 38.47 110 HIS A O 1
ATOM 960 N N . TYR A 1 111 ? 11.249 9.419 7.125 1.00 39.28 111 TYR A N 1
ATOM 961 C CA . TYR A 1 111 ? 10.781 10.448 6.183 1.00 39.28 111 TYR A CA 1
ATOM 962 C C . TYR A 1 111 ? 9.512 11.197 6.645 1.00 39.28 111 TYR A C 1
ATOM 964 O O . TYR A 1 111 ? 9.083 12.140 5.989 1.00 39.28 111 TYR A O 1
ATOM 972 N N . LEU A 1 112 ? 8.937 10.822 7.792 1.00 41.41 112 LEU A N 1
ATOM 973 C CA . LEU A 1 112 ? 7.679 11.355 8.339 1.00 41.41 112 LEU A CA 1
ATOM 974 C C . LEU A 1 112 ? 7.828 12.647 9.168 1.00 41.41 112 LEU A C 1
ATOM 976 O O . LEU A 1 112 ? 6.917 13.003 9.906 1.00 41.41 112 LEU A O 1
ATOM 980 N N . ARG A 1 113 ? 8.966 13.352 9.086 1.00 37.69 113 ARG A N 1
ATOM 981 C CA . ARG A 1 113 ? 9.204 14.589 9.860 1.00 37.69 113 ARG A CA 1
ATOM 982 C C . ARG A 1 113 ? 9.239 15.886 9.048 1.00 37.69 113 ARG A C 1
ATOM 984 O O . ARG A 1 113 ? 9.418 16.937 9.649 1.00 37.69 113 ARG A O 1
ATOM 991 N N . PHE A 1 114 ? 9.099 15.828 7.723 1.00 32.28 114 PHE A N 1
ATOM 992 C CA . PHE A 1 114 ? 9.305 16.996 6.852 1.00 32.28 114 PHE A CA 1
ATOM 993 C C . PHE A 1 114 ? 8.286 17.124 5.707 1.00 32.28 114 PHE A C 1
ATOM 995 O O . PHE A 1 114 ? 8.665 17.449 4.581 1.00 32.28 114 PHE A O 1
ATOM 1002 N N . VAL A 1 115 ? 6.998 16.907 5.993 1.00 38.72 115 VAL A N 1
ATOM 1003 C CA . VAL A 1 115 ? 5.889 17.477 5.203 1.00 38.72 115 VAL A CA 1
ATOM 1004 C C . VAL A 1 115 ? 4.848 18.046 6.149 1.00 38.72 115 VAL A C 1
ATOM 1006 O O . VAL A 1 115 ? 4.517 17.330 7.117 1.00 38.72 115 VAL A O 1
#

Sequence (115 aa):
MRLQIFSHRKEYYPRMKAFIDTLDAEWDRDQVVLDLLTAIVFFNPNRPKLNYREIVKLQQYIYMYLLQRYLLLKHQSESEAQQKFCKFMDNLNELEALGDIKRKEKFWCHYLRFV

Foldseek 3Di:
DPQCLPVPVPVLVVLLVVLLVPDDPVCVPVVLLSVLLSLLLSLDLLDPPDDPSVVSVVSNVVSLVVQLVVLCVVPVDNVRSVVNSVVSVVSSQVSCVVVVRHPPDPCPVPVPPDD

Secondary structure (DSSP, 8-state):
---GGGGGHHHHHHHHHHHHHTS-TTTTT-HHHHHHHHHHHHT-TTSTT-S-HHHHHHHHHHHHHHHHHHHHHHHS-HHHHHHHHHHHHHHHHHHHHHTT-------TTTGGG--